Protein AF-A0A1G6HDX3-F1 (afdb_monomer)

Solvent-accessible surface area (backbone atoms only — not comparable to full-atom values): 3919 Å² total; per-residue (Å²): 103,76,47,77,49,78,46,73,60,85,65,58,92,80,49,92,45,80,44,80,49,74,43,49,87,44,75,62,51,42,52,55,48,68,69,30,72,67,48,46,56,52,50,59,56,44,62,78,77,52,89,86,87,86,86,89,83,89,131

pLDDT: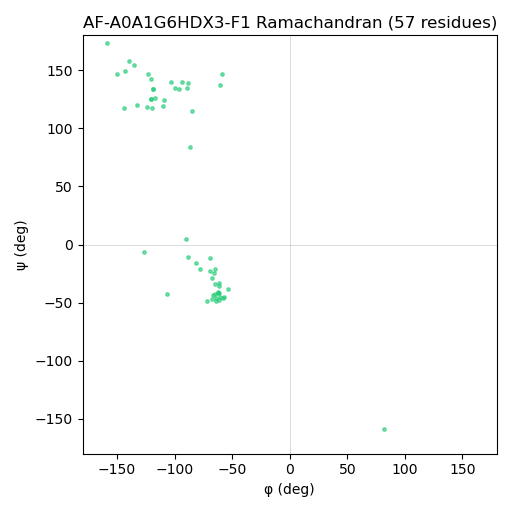 mean 93.78, std 3.15, range [81.0, 97.81]

Foldseek 3Di:
DPDWDWDWDPPCVVPTDIDIDDDDPDPVRVVCCCPDPVVVVVVVVCVVPDDDDDDDDDD

Radius of gyration: 12.9 Å; Cα contacts (8 Å, |Δi|>4): 46; chains: 1; bounding box: 29×23×27 Å

Mean predicted aligned error: 3.01 Å

Organism: NCBI:txid993073

Secondary structure (DSSP, 8-state):
--EEEEEE-S-GGG---EEEEEE-SSHHHHHHHHHSHHHHHHHHHHHTT----------

Sequence (59 aa):
MVEWTVALSTDTRKGRIIIEDGAFADAESFRDWRSSEHHRKVADRMAEIADWWVGDHHT

Structure (mmCIF, N/CA/C/O backbone):
data_AF-A0A1G6HDX3-F1
#
_entry.id   AF-A0A1G6HDX3-F1
#
loop_
_atom_site.group_PDB
_atom_site.id
_atom_site.type_symbol
_atom_site.label_atom_id
_atom_site.label_alt_id
_atom_site.label_comp_id
_atom_site.label_asym_id
_atom_site.label_entity_id
_atom_site.label_seq_id
_atom_site.pdbx_PDB_ins_code
_atom_site.Cartn_x
_atom_site.Cartn_y
_atom_site.Cartn_z
_atom_site.occupancy
_atom_site.B_iso_or_equiv
_atom_site.auth_seq_id
_atom_site.auth_comp_id
_atom_site.auth_asym_id
_atom_site.auth_atom_id
_atom_site.pdbx_PDB_model_num
ATOM 1 N N . MET A 1 1 ? 8.876 2.189 -9.789 1.00 82.38 1 MET A N 1
ATOM 2 C CA . MET A 1 1 ? 7.878 3.006 -9.066 1.00 82.38 1 MET A CA 1
ATOM 3 C C . MET A 1 1 ? 8.309 4.454 -9.169 1.00 82.38 1 MET A C 1
ATOM 5 O O . MET A 1 1 ? 9.500 4.711 -9.040 1.00 82.38 1 MET A O 1
ATOM 9 N N . VAL A 1 2 ? 7.379 5.347 -9.480 1.00 93.00 2 VAL A N 1
ATOM 10 C CA . VAL A 1 2 ? 7.617 6.783 -9.695 1.00 93.00 2 VAL A CA 1
ATOM 11 C C . VAL A 1 2 ? 7.093 7.586 -8.511 1.00 93.00 2 VAL A C 1
ATO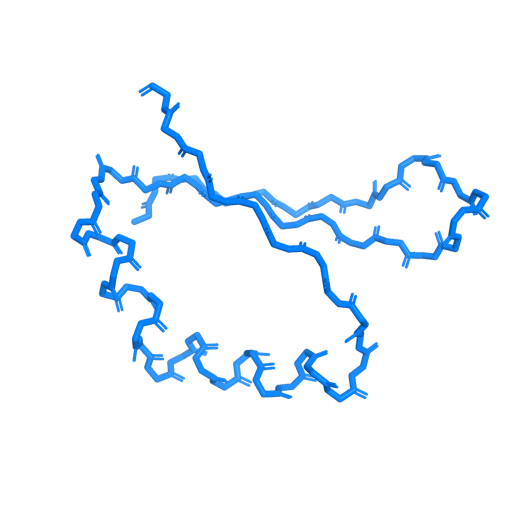M 13 O O . VAL A 1 2 ? 7.784 8.471 -8.020 1.00 93.00 2 VAL A O 1
ATOM 16 N N . GLU A 1 3 ? 5.911 7.230 -8.017 1.00 94.06 3 GLU A N 1
ATOM 17 C CA . GLU A 1 3 ? 5.251 7.900 -6.902 1.00 94.06 3 GLU A CA 1
ATOM 18 C C . GLU A 1 3 ? 4.525 6.870 -6.039 1.00 94.06 3 GLU A C 1
ATOM 20 O O . GLU A 1 3 ? 4.082 5.832 -6.538 1.00 94.06 3 GLU A O 1
ATOM 25 N N . TRP A 1 4 ? 4.439 7.155 -4.742 1.00 94.50 4 TRP A N 1
ATOM 26 C CA . TRP A 1 4 ? 3.661 6.373 -3.795 1.00 94.50 4 TRP A CA 1
ATOM 27 C C . TRP A 1 4 ? 3.045 7.293 -2.752 1.00 94.50 4 TRP A C 1
ATOM 29 O O . TRP A 1 4 ? 3.764 7.923 -1.971 1.00 94.50 4 TRP A O 1
ATOM 39 N N . THR A 1 5 ? 1.719 7.334 -2.715 1.00 96.25 5 THR A N 1
ATOM 40 C CA . THR A 1 5 ? 0.966 8.137 -1.757 1.00 96.25 5 THR A CA 1
ATOM 41 C C . THR A 1 5 ? 0.104 7.237 -0.892 1.00 96.25 5 THR A C 1
ATOM 43 O O . THR A 1 5 ? -0.596 6.353 -1.380 1.00 96.25 5 THR A O 1
ATOM 46 N N . VAL A 1 6 ? 0.140 7.490 0.417 1.00 95.06 6 VAL A N 1
ATOM 47 C CA . VAL A 1 6 ? -0.745 6.846 1.387 1.00 95.06 6 VAL A CA 1
ATOM 48 C C . VAL A 1 6 ? -1.614 7.910 2.031 1.00 95.06 6 VAL A C 1
ATOM 50 O O . VAL A 1 6 ? -1.104 8.888 2.580 1.00 95.06 6 VAL A O 1
ATOM 53 N N . ALA A 1 7 ? -2.926 7.715 1.984 1.00 96.62 7 ALA A N 1
ATOM 54 C CA . ALA A 1 7 ? -3.892 8.648 2.545 1.00 96.62 7 ALA A CA 1
ATOM 55 C C . ALA A 1 7 ? -4.983 7.923 3.336 1.00 96.62 7 ALA A C 1
ATOM 57 O O . ALA A 1 7 ? -5.303 6.762 3.088 1.00 96.62 7 ALA A O 1
ATOM 58 N N . LEU A 1 8 ? -5.590 8.628 4.289 1.00 96.31 8 LEU A N 1
ATOM 59 C CA . LEU A 1 8 ? -6.803 8.168 4.956 1.00 96.31 8 LEU A CA 1
ATOM 60 C C . LEU A 1 8 ? -8.022 8.665 4.174 1.00 96.31 8 LEU A C 1
ATOM 62 O O . LEU A 1 8 ? -8.086 9.841 3.813 1.00 96.31 8 LEU A O 1
ATOM 66 N N . SER A 1 9 ? -9.007 7.795 3.947 1.00 94.56 9 SER A N 1
ATOM 67 C CA . SER A 1 9 ? -10.268 8.213 3.334 1.00 94.56 9 SER A CA 1
ATOM 68 C C . SER A 1 9 ? -10.976 9.263 4.189 1.00 94.56 9 SER A C 1
ATOM 70 O O . SER A 1 9 ? -11.087 9.131 5.409 1.00 94.56 9 SER A O 1
ATOM 72 N N . THR A 1 10 ? -11.503 10.291 3.529 1.00 95.88 10 THR A N 1
ATOM 73 C CA . THR A 1 10 ? -12.306 11.339 4.167 1.00 95.88 10 THR A CA 1
ATOM 74 C C . THR A 1 10 ? -13.766 10.922 4.374 1.00 95.88 10 THR A C 1
ATOM 76 O O . THR A 1 10 ? -14.467 11.544 5.171 1.00 95.88 10 THR A O 1
ATOM 79 N N . ASP A 1 11 ? -14.238 9.859 3.708 1.00 94.56 11 ASP A N 1
ATOM 80 C CA . ASP A 1 11 ? -15.593 9.324 3.892 1.00 94.56 11 ASP A CA 1
ATOM 81 C C . ASP A 1 11 ? -15.633 8.328 5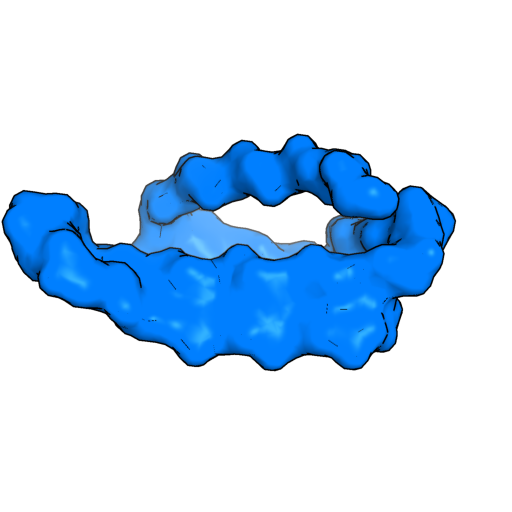.056 1.00 94.56 11 ASP A C 1
ATOM 83 O O . ASP A 1 11 ? -15.570 7.110 4.886 1.00 94.56 11 ASP A O 1
ATOM 87 N N . THR A 1 12 ? -15.769 8.866 6.264 1.00 92.75 12 THR A N 1
ATOM 88 C CA . THR A 1 12 ? -15.740 8.092 7.513 1.00 92.75 12 THR A CA 1
ATOM 89 C C . THR A 1 12 ? -16.951 7.181 7.716 1.00 92.75 12 THR A C 1
ATOM 91 O O . THR A 1 12 ? -16.915 6.298 8.573 1.00 92.75 12 THR A O 1
ATOM 94 N N . ARG A 1 13 ? -18.017 7.327 6.913 1.00 95.06 13 ARG A N 1
ATOM 95 C CA . ARG A 1 13 ? -19.213 6.463 6.987 1.00 95.06 13 ARG A CA 1
ATOM 96 C C . ARG A 1 13 ? -18.907 5.011 6.619 1.00 95.06 13 ARG A C 1
ATOM 98 O O . ARG A 1 13 ? -19.664 4.122 6.989 1.00 95.06 13 ARG A O 1
ATOM 105 N N . LYS A 1 14 ? -17.810 4.776 5.894 1.00 89.56 14 LYS A N 1
ATOM 106 C CA . LYS A 1 14 ? -17.346 3.453 5.452 1.00 89.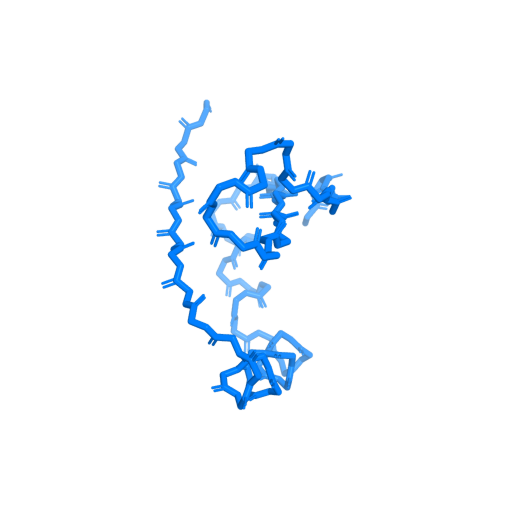56 14 LYS A CA 1
ATOM 107 C C . LYS A 1 14 ? -16.400 2.786 6.460 1.00 89.56 14 LYS A C 1
ATOM 109 O O . LYS A 1 14 ? -15.856 1.725 6.179 1.00 89.56 14 LYS A O 1
ATOM 114 N N . GLY A 1 15 ? -16.187 3.411 7.620 1.00 91.56 15 GLY A N 1
ATOM 115 C CA . GLY A 1 15 ? -15.159 3.008 8.572 1.00 91.56 15 GLY A CA 1
ATOM 116 C C . GLY A 1 15 ? -13.782 3.561 8.202 1.00 91.56 15 GLY A C 1
ATOM 117 O O . GLY A 1 15 ? -13.658 4.574 7.512 1.00 91.56 15 GLY A O 1
ATOM 118 N N . ARG A 1 16 ? -12.728 2.919 8.713 1.00 92.50 16 ARG A N 1
ATOM 119 C CA . ARG A 1 16 ? -11.343 3.318 8.446 1.00 92.50 16 ARG A CA 1
ATOM 120 C C . ARG A 1 16 ? -10.880 2.695 7.134 1.00 92.50 16 ARG A C 1
ATOM 122 O O . ARG A 1 16 ? -10.733 1.484 7.061 1.00 92.50 16 ARG A O 1
ATOM 129 N N . ILE A 1 17 ? -10.598 3.536 6.146 1.00 94.12 17 ILE A N 1
ATOM 130 C CA . ILE A 1 17 ? -10.044 3.117 4.856 1.00 94.12 17 ILE A CA 1
ATOM 131 C C . ILE A 1 17 ? -8.705 3.816 4.654 1.00 94.12 17 ILE A C 1
ATOM 133 O O . ILE A 1 17 ? -8.641 5.045 4.708 1.00 94.12 17 ILE A O 1
ATOM 137 N N . ILE A 1 18 ? -7.662 3.029 4.406 1.00 93.50 18 ILE A N 1
ATOM 138 C CA . ILE A 1 18 ? -6.358 3.503 3.941 1.00 93.50 18 ILE A CA 1
ATOM 139 C C . ILE A 1 18 ? -6.342 3.356 2.418 1.00 93.50 18 ILE A C 1
ATOM 141 O O . ILE A 1 18 ? -6.778 2.334 1.895 1.00 93.50 18 ILE A O 1
ATOM 145 N N . ILE A 1 19 ? -5.893 4.395 1.723 1.00 94.00 19 ILE A N 1
ATOM 146 C CA . ILE A 1 19 ? -5.739 4.428 0.270 1.00 94.00 19 ILE A CA 1
ATOM 147 C C . ILE A 1 19 ? -4.244 4.413 -0.016 1.00 94.00 19 ILE A C 1
ATOM 149 O O . ILE A 1 19 ? -3.521 5.279 0.477 1.00 94.00 19 ILE A O 1
ATOM 153 N N . GLU A 1 20 ? -3.810 3.441 -0.806 1.00 94.25 20 GLU A N 1
ATOM 154 C CA . GLU A 1 20 ? -2.461 3.346 -1.355 1.00 94.25 20 GLU A CA 1
ATOM 155 C C . GLU A 1 20 ? -2.563 3.596 -2.861 1.00 94.25 20 GLU A C 1
ATOM 157 O O . GLU A 1 20 ? -3.271 2.871 -3.559 1.00 94.25 20 GLU A O 1
ATOM 162 N N . ASP A 1 21 ? -1.901 4.645 -3.343 1.00 95.25 21 ASP A N 1
ATOM 163 C CA . ASP A 1 21 ? -1.842 5.000 -4.761 1.00 95.25 21 ASP A CA 1
ATOM 164 C C . ASP A 1 21 ? -0.385 4.973 -5.227 1.00 95.25 21 ASP A C 1
ATOM 166 O O . ASP A 1 21 ? 0.466 5.692 -4.694 1.00 95.25 21 ASP A O 1
ATOM 170 N N . GLY A 1 22 ? -0.092 4.088 -6.178 1.00 95.25 22 GLY A N 1
ATOM 171 C CA . GLY A 1 22 ? 1.255 3.800 -6.649 1.00 95.25 22 GLY A CA 1
ATOM 172 C C . GLY A 1 22 ? 1.377 3.999 -8.152 1.00 95.25 22 GLY A C 1
ATOM 173 O O . GLY A 1 22 ? 0.764 3.270 -8.930 1.00 95.25 22 GLY A O 1
ATOM 174 N N . ALA A 1 23 ? 2.241 4.924 -8.565 1.00 96.81 23 ALA A N 1
ATOM 175 C CA . ALA A 1 23 ? 2.560 5.147 -9.968 1.00 96.81 23 ALA A CA 1
ATOM 176 C C . ALA A 1 23 ? 3.806 4.355 -10.387 1.00 96.81 23 ALA A C 1
ATOM 178 O O . ALA A 1 23 ? 4.821 4.294 -9.679 1.00 96.81 23 ALA A O 1
ATOM 179 N N . PHE A 1 24 ? 3.770 3.785 -11.589 1.00 96.81 24 PHE A N 1
ATOM 180 C CA . PHE A 1 24 ? 4.874 3.031 -12.182 1.00 96.81 24 PHE A CA 1
ATOM 181 C C . PHE A 1 24 ? 5.254 3.646 -13.526 1.00 96.81 24 PHE A C 1
ATOM 183 O O . PHE A 1 24 ? 4.401 4.176 -14.227 1.00 96.81 24 PHE A O 1
ATOM 190 N N . ALA A 1 25 ? 6.544 3.591 -13.869 1.00 96.31 25 ALA A N 1
ATOM 191 C CA . ALA A 1 25 ? 7.046 4.169 -15.117 1.00 96.31 25 ALA A CA 1
ATOM 192 C C . ALA A 1 25 ? 6.475 3.438 -16.341 1.00 96.31 25 ALA A C 1
ATOM 194 O O . ALA A 1 25 ? 6.210 4.047 -17.372 1.00 96.31 25 ALA A O 1
ATOM 195 N N . ASP A 1 26 ? 6.271 2.131 -16.197 1.00 95.75 26 ASP A N 1
ATOM 196 C CA . ASP A 1 26 ? 5.736 1.245 -17.214 1.00 95.75 26 ASP A CA 1
ATOM 197 C C . ASP A 1 26 ? 5.150 -0.025 -16.573 1.00 95.75 26 ASP A C 1
ATOM 199 O O . ASP A 1 26 ? 5.255 -0.280 -15.366 1.00 95.75 26 ASP A O 1
ATOM 203 N N . ALA A 1 27 ? 4.517 -0.842 -17.414 1.00 95.06 27 ALA A N 1
ATOM 204 C CA . ALA A 1 27 ? 3.914 -2.101 -17.001 1.00 95.06 27 ALA A CA 1
ATOM 205 C C . ALA A 1 27 ? 4.947 -3.142 -16.531 1.00 95.06 27 ALA A C 1
ATOM 207 O O . ALA A 1 27 ? 4.591 -4.045 -15.778 1.00 95.06 27 ALA A O 1
ATOM 208 N N . GLU A 1 28 ? 6.202 -3.060 -16.978 1.00 96.19 28 GLU A N 1
ATOM 209 C CA . GLU A 1 28 ? 7.261 -3.981 -16.553 1.00 96.19 28 GLU A CA 1
ATOM 210 C C . GLU A 1 28 ? 7.670 -3.707 -15.107 1.00 96.19 28 GLU A C 1
ATOM 212 O O . GLU A 1 28 ? 7.590 -4.600 -14.267 1.00 96.19 28 GLU A O 1
ATOM 217 N N . SER A 1 29 ? 7.922 -2.441 -14.786 1.00 96.06 29 SER A N 1
ATOM 218 C CA . SER A 1 29 ? 8.188 -1.954 -13.435 1.00 96.06 29 SER A CA 1
ATOM 219 C C . SER A 1 29 ? 7.091 -2.351 -12.443 1.00 96.06 29 SER A C 1
ATOM 221 O O . SER A 1 29 ? 7.380 -2.660 -11.286 1.00 96.06 29 SER A O 1
ATOM 223 N N . PHE A 1 30 ? 5.825 -2.332 -12.877 1.00 95.62 30 PHE A N 1
ATOM 224 C CA . PHE A 1 30 ? 4.703 -2.799 -12.062 1.00 95.62 30 PHE A CA 1
ATOM 225 C C . PHE A 1 30 ? 4.750 -4.312 -11.822 1.00 95.62 30 PHE A C 1
ATOM 227 O O . PHE A 1 30 ? 4.596 -4.756 -10.683 1.00 95.62 30 PHE A O 1
ATOM 234 N N . ARG A 1 31 ? 4.989 -5.118 -12.866 1.00 95.69 31 ARG A N 1
ATOM 235 C CA . ARG A 1 31 ? 5.083 -6.585 -12.739 1.00 95.69 31 ARG A CA 1
ATOM 236 C C . ARG A 1 31 ? 6.232 -7.010 -11.823 1.00 95.69 31 ARG A C 1
ATOM 238 O O . ARG A 1 31 ? 6.045 -7.896 -10.984 1.00 95.69 31 ARG A O 1
ATOM 245 N N . ASP A 1 32 ? 7.382 -6.360 -11.945 1.00 96.56 32 ASP A N 1
ATOM 246 C CA . ASP A 1 32 ? 8.552 -6.638 -11.112 1.00 96.56 32 ASP A CA 1
ATOM 247 C C . ASP A 1 32 ? 8.269 -6.314 -9.644 1.00 96.56 32 ASP A C 1
ATOM 249 O O . ASP A 1 32 ? 8.510 -7.131 -8.753 1.00 96.56 32 ASP A O 1
ATOM 253 N N . TRP A 1 33 ? 7.661 -5.156 -9.379 1.00 95.19 33 TRP A N 1
ATOM 254 C CA . TRP A 1 33 ? 7.243 -4.790 -8.029 1.00 95.19 33 TRP A CA 1
ATOM 255 C C . TRP A 1 33 ? 6.213 -5.771 -7.454 1.00 95.19 33 TRP A C 1
ATOM 257 O O . TRP A 1 33 ? 6.402 -6.268 -6.341 1.00 95.19 33 TRP A O 1
ATOM 267 N N . ARG A 1 34 ? 5.171 -6.110 -8.223 1.00 94.44 34 ARG A N 1
ATOM 268 C CA . ARG A 1 34 ? 4.082 -7.005 -7.800 1.00 94.44 34 ARG A CA 1
ATOM 269 C C . ARG A 1 34 ? 4.578 -8.410 -7.452 1.00 94.44 34 ARG A C 1
ATOM 271 O O . ARG A 1 34 ? 4.022 -9.068 -6.577 1.00 94.44 34 ARG A O 1
ATOM 278 N N . SER A 1 35 ? 5.612 -8.892 -8.136 1.00 96.06 35 SER A N 1
ATOM 279 C CA . SER A 1 35 ? 6.193 -10.219 -7.887 1.00 96.06 35 SER A CA 1
ATOM 280 C C . SER A 1 35 ? 7.298 -10.222 -6.821 1.00 96.06 35 SER A C 1
ATOM 282 O O . SER A 1 35 ? 7.698 -11.293 -6.340 1.00 96.06 35 SER A O 1
ATOM 284 N N . SER A 1 36 ? 7.764 -9.042 -6.400 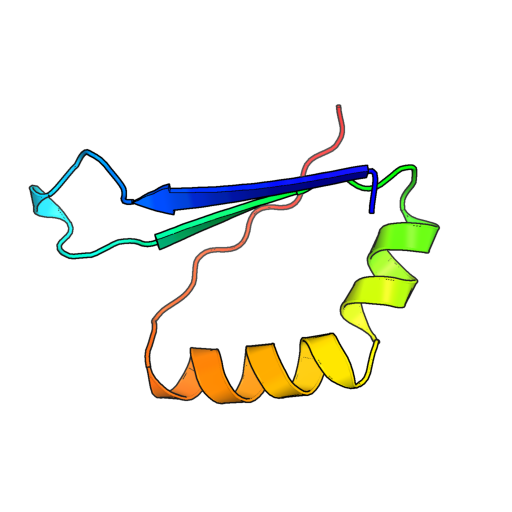1.00 96.50 36 SER A N 1
ATOM 285 C CA . SER A 1 36 ? 8.841 -8.906 -5.421 1.00 96.50 36 SER A CA 1
ATOM 286 C C . SER A 1 36 ? 8.511 -9.584 -4.086 1.00 96.50 36 SER A C 1
ATOM 288 O O . SER A 1 36 ? 7.366 -9.632 -3.631 1.00 96.50 36 SER A O 1
ATOM 290 N N . GLU A 1 37 ? 9.537 -10.123 -3.422 1.00 97.81 37 GLU A N 1
ATOM 291 C CA . GLU A 1 37 ? 9.379 -10.742 -2.099 1.00 97.81 37 GLU A CA 1
ATOM 2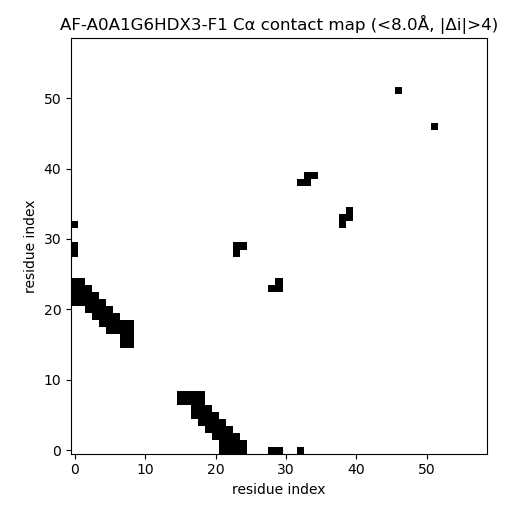92 C C . GLU A 1 37 ? 8.879 -9.732 -1.057 1.00 97.81 37 GLU A C 1
ATOM 294 O O . GLU A 1 37 ? 8.078 -10.072 -0.189 1.00 97.81 37 GLU A O 1
ATOM 299 N N . HIS A 1 38 ? 9.326 -8.479 -1.160 1.00 94.00 38 HIS A N 1
ATOM 300 C CA . HIS A 1 38 ? 8.915 -7.426 -0.243 1.00 94.00 38 HIS A CA 1
ATOM 301 C C . HIS A 1 38 ? 7.417 -7.132 -0.358 1.00 94.00 38 HIS A C 1
ATOM 303 O O . HIS A 1 38 ? 6.721 -7.137 0.656 1.00 94.00 38 HIS A O 1
ATOM 309 N N . HIS A 1 39 ? 6.908 -6.955 -1.583 1.00 94.44 39 HIS A N 1
ATOM 310 C CA . HIS A 1 39 ? 5.481 -6.732 -1.796 1.00 94.44 39 HIS A CA 1
ATOM 311 C C . HIS A 1 39 ? 4.648 -7.928 -1.324 1.00 94.44 39 HIS A C 1
ATOM 313 O O . HIS A 1 39 ? 3.658 -7.730 -0.629 1.00 94.44 39 HIS A O 1
ATOM 319 N N . ARG A 1 40 ? 5.087 -9.166 -1.602 1.00 95.88 40 ARG A N 1
ATOM 320 C CA . ARG A 1 40 ? 4.396 -10.374 -1.118 1.00 95.88 40 ARG A CA 1
ATOM 321 C C . ARG A 1 40 ? 4.263 -10.414 0.406 1.00 95.88 40 ARG A C 1
ATOM 323 O O . ARG A 1 40 ? 3.171 -10.652 0.898 1.00 95.88 40 ARG A O 1
ATOM 330 N N . LYS A 1 41 ? 5.322 -10.094 1.158 1.00 96.62 41 LYS A N 1
ATOM 331 C CA . LYS A 1 41 ? 5.260 -10.052 2.635 1.00 96.62 41 LYS A CA 1
ATOM 332 C C . LYS A 1 41 ? 4.269 -9.013 3.160 1.00 96.62 41 LYS A C 1
ATOM 334 O O . LYS A 1 41 ? 3.567 -9.269 4.136 1.00 96.62 41 LYS A O 1
ATOM 339 N N . VAL A 1 42 ? 4.228 -7.835 2.537 1.00 93.06 42 VAL A N 1
ATOM 340 C CA . VAL A 1 42 ? 3.259 -6.790 2.899 1.00 93.06 42 VAL A CA 1
ATOM 341 C C . VAL A 1 42 ? 1.846 -7.249 2.560 1.00 93.06 42 VAL A C 1
ATOM 343 O O . VAL A 1 42 ? 0.951 -7.101 3.388 1.00 93.06 42 VAL A O 1
ATOM 346 N N . ALA A 1 43 ? 1.663 -7.855 1.388 1.00 92.88 43 ALA A N 1
ATOM 347 C CA . ALA A 1 43 ? 0.378 -8.363 0.947 1.00 92.88 43 ALA A CA 1
ATOM 348 C C . ALA A 1 43 ? -0.171 -9.439 1.899 1.00 92.88 43 ALA A C 1
ATOM 350 O O . ALA A 1 43 ? -1.322 -9.345 2.321 1.00 92.88 43 ALA A O 1
ATOM 351 N N . ASP A 1 44 ? 0.668 -10.390 2.314 1.00 94.81 44 ASP A N 1
ATOM 352 C CA . ASP A 1 44 ? 0.298 -11.424 3.286 1.00 94.81 44 ASP A CA 1
ATOM 353 C C . ASP A 1 44 ? -0.161 -10.795 4.609 1.00 94.81 44 ASP A C 1
ATOM 355 O O . ASP A 1 44 ? -1.223 -11.131 5.131 1.00 94.81 44 ASP A O 1
ATOM 359 N N . ARG A 1 45 ? 0.588 -9.812 5.126 1.00 94.56 45 ARG A N 1
ATOM 360 C CA . ARG A 1 45 ? 0.221 -9.126 6.371 1.00 94.56 45 ARG A CA 1
ATOM 361 C C . ARG A 1 45 ? -1.078 -8.335 6.240 1.00 94.56 45 ARG A C 1
ATOM 363 O O . ARG A 1 45 ? -1.892 -8.333 7.159 1.00 94.56 45 ARG A O 1
ATOM 370 N N . MET A 1 46 ? -1.263 -7.634 5.129 1.00 92.38 46 MET A N 1
ATOM 371 C CA . MET A 1 46 ? -2.448 -6.815 4.898 1.00 92.38 46 MET A CA 1
ATOM 372 C C . MET A 1 46 ? -3.710 -7.679 4.742 1.00 92.38 46 MET A C 1
ATOM 374 O O . MET A 1 46 ? -4.788 -7.239 5.137 1.00 92.38 46 MET A O 1
ATOM 378 N N . ALA A 1 47 ? -3.586 -8.919 4.255 1.00 93.31 47 ALA A N 1
ATOM 379 C CA . ALA A 1 47 ? -4.701 -9.858 4.133 1.00 93.31 47 ALA A CA 1
ATOM 380 C C . ALA A 1 47 ? -5.217 -10.345 5.500 1.00 93.31 47 ALA A C 1
ATOM 382 O O . ALA A 1 47 ? -6.372 -10.740 5.623 1.00 93.31 47 ALA A O 1
ATOM 383 N N . GLU A 1 48 ? -4.387 -10.288 6.547 1.00 95.94 48 GLU A N 1
ATOM 384 C CA . GLU A 1 48 ? -4.794 -10.629 7.917 1.00 95.94 48 GLU A CA 1
ATOM 385 C C . GLU A 1 48 ? -5.606 -9.518 8.599 1.00 95.94 48 GLU A C 1
ATOM 387 O O . GLU A 1 48 ? -6.276 -9.777 9.600 1.00 95.94 48 GLU A O 1
ATOM 392 N N . ILE A 1 49 ? -5.502 -8.271 8.121 1.00 92.94 49 ILE A N 1
ATOM 393 C CA . ILE A 1 49 ? -5.991 -7.086 8.849 1.00 92.94 49 ILE A CA 1
ATOM 394 C C . ILE A 1 49 ? -6.937 -6.189 8.045 1.00 92.94 49 ILE A C 1
ATOM 396 O O . ILE A 1 49 ? -7.459 -5.226 8.612 1.00 92.94 49 ILE A O 1
ATOM 400 N N . ALA A 1 50 ? -7.143 -6.456 6.754 1.00 91.50 50 ALA A N 1
ATOM 401 C CA . ALA A 1 50 ? -7.945 -5.608 5.882 1.00 91.50 50 ALA A CA 1
ATOM 402 C C . ALA A 1 50 ? -8.644 -6.389 4.759 1.00 91.50 50 ALA A C 1
ATOM 404 O O . ALA A 1 50 ? -8.080 -7.318 4.186 1.00 91.50 50 ALA A O 1
ATOM 405 N N . ASP A 1 51 ? -9.837 -5.920 4.386 1.00 90.69 51 ASP A N 1
ATOM 406 C CA . ASP A 1 51 ? -10.516 -6.255 3.131 1.00 90.69 51 ASP A CA 1
ATOM 407 C C . ASP A 1 51 ? -10.073 -5.281 2.030 1.00 90.69 51 ASP A C 1
ATOM 409 O O . ASP A 1 51 ? -9.912 -4.086 2.296 1.00 90.69 51 ASP A O 1
ATOM 413 N N . TRP A 1 52 ? -9.831 -5.764 0.806 1.00 86.50 52 TRP A N 1
ATOM 414 C CA . TRP A 1 52 ? -9.205 -4.941 -0.238 1.00 86.50 52 TRP A CA 1
ATOM 415 C C . TRP A 1 52 ? -10.073 -4.776 -1.477 1.00 86.50 52 TRP A C 1
ATOM 417 O O . TRP A 1 52 ? -10.668 -5.732 -1.977 1.00 86.50 52 TRP A O 1
ATOM 427 N N . TRP A 1 53 ? -10.012 -3.571 -2.043 1.00 87.44 53 TRP A 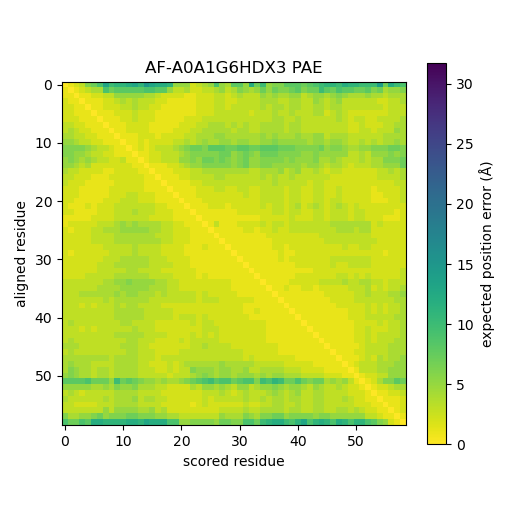N 1
ATOM 428 C CA . TRP A 1 53 ? -10.371 -3.289 -3.427 1.00 87.44 53 TRP A CA 1
ATOM 429 C C . TRP A 1 53 ? -9.148 -2.714 -4.132 1.00 87.44 53 TRP A C 1
ATOM 431 O O . TRP A 1 53 ? -8.573 -1.732 -3.673 1.00 87.44 53 TRP A O 1
ATOM 441 N N . VAL A 1 54 ? -8.756 -3.337 -5.240 1.00 91.50 54 VAL A N 1
ATOM 442 C CA . VAL A 1 54 ? -7.589 -2.944 -6.037 1.00 91.50 54 VAL A CA 1
ATOM 443 C C . VAL A 1 54 ? -8.071 -2.561 -7.428 1.00 91.50 54 VAL A C 1
ATOM 445 O O . VAL A 1 54 ? -8.884 -3.275 -8.018 1.00 91.50 54 VAL A O 1
ATOM 448 N N . GLY A 1 55 ? -7.582 -1.436 -7.941 1.00 93.12 55 GLY A N 1
ATOM 449 C CA . GLY A 1 55 ? -7.862 -0.970 -9.292 1.00 93.12 55 GLY A CA 1
ATOM 450 C C . GLY A 1 55 ? -6.571 -0.553 -9.976 1.00 93.12 55 GLY A C 1
ATOM 451 O O . GLY A 1 55 ? -5.902 0.364 -9.511 1.00 93.12 55 GLY A O 1
ATOM 452 N N . ASP A 1 56 ? -6.259 -1.207 -11.091 1.00 94.31 56 ASP A N 1
ATOM 453 C CA . ASP A 1 56 ? -5.137 -0.845 -11.951 1.00 94.31 56 ASP A CA 1
ATOM 454 C C . ASP A 1 56 ? -5.681 -0.037 -13.139 1.00 94.31 56 ASP A C 1
ATOM 456 O O . ASP A 1 56 ? -6.696 -0.408 -13.737 1.00 94.31 56 ASP A O 1
ATOM 460 N N . HIS A 1 57 ? -5.027 1.071 -13.491 1.00 93.00 57 HIS A N 1
ATOM 461 C CA . HIS A 1 57 ? -5.421 1.894 -14.634 1.00 93.00 57 HIS A CA 1
ATOM 462 C C . HIS A 1 57 ? -4.204 2.396 -15.415 1.00 93.00 57 HIS A C 1
ATOM 464 O O . HIS A 1 57 ? -3.094 2.457 -14.890 1.00 93.00 57 HIS A O 1
ATOM 470 N N . HIS A 1 58 ? -4.428 2.739 -16.685 1.00 91.19 58 HIS A N 1
ATOM 471 C CA . HIS A 1 58 ? -3.442 3.402 -17.533 1.00 91.19 58 HIS A CA 1
ATOM 472 C C . HIS A 1 58 ? -3.789 4.884 -17.654 1.00 91.19 58 HIS A C 1
ATOM 474 O O . HIS A 1 58 ? -4.963 5.232 -17.803 1.00 91.19 58 HIS A O 1
ATOM 480 N N . THR A 1 59 ? -2.763 5.725 -17.611 1.00 81.00 59 THR A N 1
ATOM 481 C CA . THR A 1 59 ? -2.829 7.177 -17.819 1.0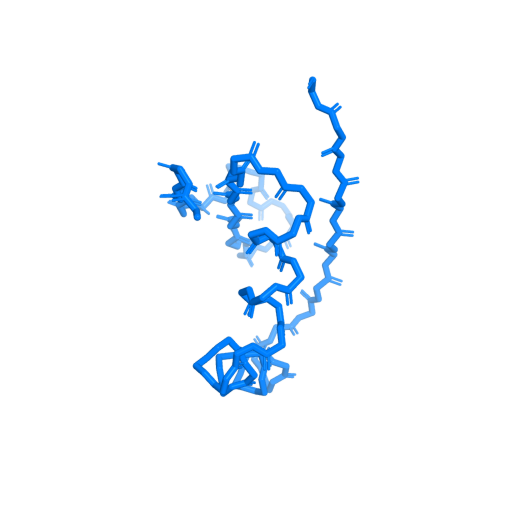0 81.00 59 THR A CA 1
ATOM 482 C C . THR A 1 59 ? -2.146 7.557 -19.115 1.00 81.00 59 THR A C 1
ATOM 484 O O . THR A 1 59 ? -1.043 7.008 -19.348 1.00 81.00 59 THR A O 1
#

Nearest PDB structures (foldseek):
  5b09-assembly1_A-2  TM=6.726E-01  e=8.978E+00  Cannabis sativa
  4uc9-assembly3_C  TM=3.052E-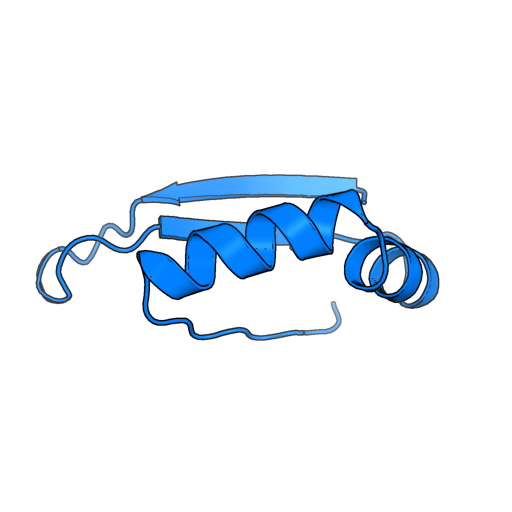01  e=5.279E+00  Human respiratory syncytial virus A2
  4uc7-assembly2_B  TM=2.851E-01  e=8.401E+00  Human respiratory syncytial virus A2